Protein AF-A0A427A4W3-F1 (afdb_monomer_lite)

Foldseek 3Di:
DWDQDPQDTWDWDADPVGDIDIDPDADDDPCRVVVVVVCCVVVVDPDDDDDADDDQKDWDWDQHPVGIDIDIDGHDPD

Secondary structure (DSSP, 8-state):
-EEEETTEEEEEEE-TTS-EEEES----STTHHHHHHHHHHHHSS-----PPP-SSEEEEEEEETTEEE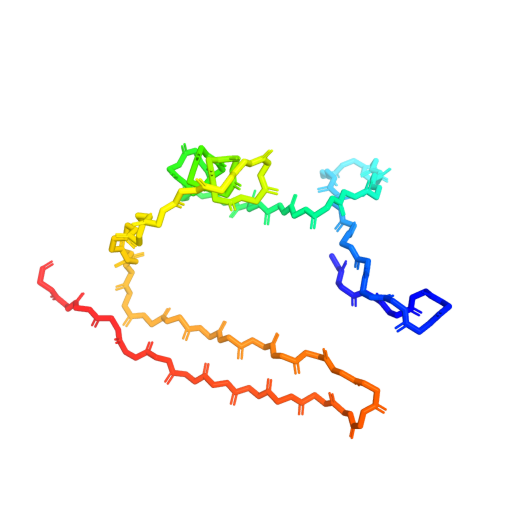EEEEEPP--

Organism: Ensete ventricosum (NCBI:txid4639)

Radius of gyration: 14.39 Å; chains: 1; bounding box: 29×35×39 Å

InterPro domains:
  IPR029055 Nucleophile aminohydrolases, N-terminal [G3DSA:3.60.20.10] (2-78)
  IPR029055 Nucleophile aminohydrolases, N-terminal [SSF56235] (7-78)

pLDDT: mean 74.14, std 12.54, range [41.31, 86.81]

Sequence (78 aa):
MVMFGSGKGCVYTYDAVGSYERVGYSAQGTGAGLIIPVLDNQLKSPSPLLLPAKGDKVEIVVVNASGIRQELMELRKD

Structure (mmCIF, N/CA/C/O backbone):
data_AF-A0A427A4W3-F1
#
_entry.id   AF-A0A427A4W3-F1
#
loop_
_atom_site.group_PDB
_atom_site.id
_atom_site.type_symbol
_atom_site.label_atom_id
_atom_site.label_alt_id
_atom_site.label_comp_id
_atom_site.label_asym_id
_atom_site.label_entity_id
_atom_site.label_seq_id
_atom_site.pdbx_PDB_ins_code
_atom_site.Cartn_x
_atom_site.Cartn_y
_atom_site.Cartn_z
_atom_site.occupancy
_atom_site.B_iso_or_equiv
_atom_site.auth_seq_id
_atom_site.auth_comp_id
_atom_site.auth_asym_id
_atom_site.auth_atom_id
_atom_site.pdbx_PDB_model_num
ATOM 1 N N . MET A 1 1 ? -1.496 -7.095 0.955 1.00 63.91 1 MET A N 1
ATOM 2 C CA . MET A 1 1 ? -2.812 -7.493 1.518 1.00 63.91 1 MET A CA 1
ATOM 3 C C . MET A 1 1 ? -3.215 -6.503 2.603 1.00 63.91 1 MET A C 1
ATOM 5 O O . MET A 1 1 ? -2.377 -6.214 3.453 1.00 63.91 1 MET A O 1
ATOM 9 N N . VAL A 1 2 ? -4.445 -5.976 2.574 1.00 64.62 2 VAL A N 1
ATOM 10 C CA . VAL A 1 2 ? -4.978 -5.102 3.637 1.00 64.62 2 VAL A CA 1
ATOM 11 C C . VAL A 1 2 ? -5.883 -5.932 4.545 1.00 64.62 2 VAL A C 1
ATOM 13 O O . VAL A 1 2 ? -6.834 -6.535 4.061 1.00 64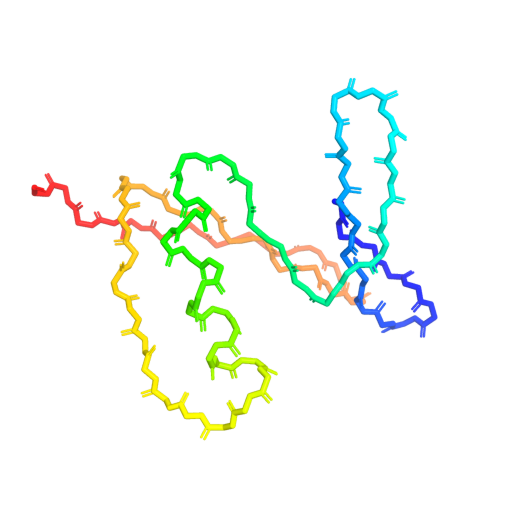.62 2 VAL A O 1
ATOM 16 N N . MET A 1 3 ? -5.582 -5.984 5.844 1.00 62.59 3 MET A N 1
ATOM 17 C CA . MET A 1 3 ? -6.344 -6.751 6.843 1.00 62.59 3 MET A CA 1
ATOM 18 C C . MET A 1 3 ? -6.732 -5.875 8.037 1.00 62.59 3 MET A C 1
ATOM 20 O O . MET A 1 3 ? -6.034 -4.912 8.354 1.00 62.59 3 MET A O 1
ATOM 24 N N . PHE A 1 4 ? -7.803 -6.247 8.743 1.00 59.94 4 PHE A N 1
ATOM 25 C CA . PHE A 1 4 ? -8.169 -5.661 10.037 1.00 59.94 4 PHE A CA 1
ATOM 26 C C . PHE A 1 4 ? -7.562 -6.489 11.165 1.00 59.94 4 PHE A C 1
ATOM 28 O O . PHE A 1 4 ? -8.067 -7.557 11.496 1.00 59.94 4 PHE A O 1
ATOM 35 N N . GLY A 1 5 ? -6.479 -5.999 11.767 1.00 56.72 5 GLY A N 1
ATOM 36 C CA . GLY A 1 5 ? -5.958 -6.537 13.024 1.00 56.72 5 GLY A CA 1
ATOM 37 C C . GLY A 1 5 ? -6.444 -5.667 14.178 1.00 56.72 5 GLY A C 1
ATOM 38 O O . GLY A 1 5 ? -6.194 -4.463 1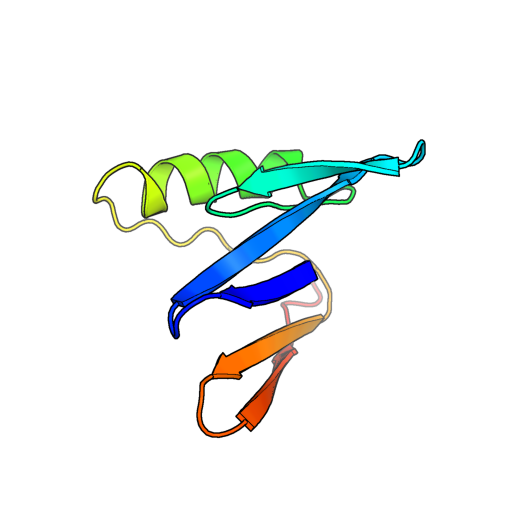4.174 1.00 56.72 5 GLY A O 1
ATOM 39 N N . SER A 1 6 ? -7.157 -6.233 15.154 1.00 67.06 6 SER A N 1
ATOM 40 C CA . SER A 1 6 ? -7.625 -5.503 16.351 1.00 67.06 6 SER A CA 1
ATOM 41 C C . SER A 1 6 ? -8.422 -4.218 16.045 1.00 67.06 6 SER A C 1
ATOM 43 O O . SER A 1 6 ? -8.301 -3.221 16.756 1.00 67.06 6 SER A O 1
ATOM 45 N N . GLY A 1 7 ? -9.193 -4.209 14.949 1.00 70.44 7 GLY A N 1
ATOM 46 C CA . GLY A 1 7 ? -9.970 -3.046 14.493 1.00 70.44 7 GLY A CA 1
ATOM 47 C C . GLY A 1 7 ? -9.162 -1.954 13.777 1.00 70.44 7 GLY A C 1
ATOM 48 O O . GLY A 1 7 ? -9.728 -0.931 13.400 1.00 70.44 7 GLY A O 1
ATOM 49 N N . LYS A 1 8 ? -7.857 -2.156 13.555 1.00 74.62 8 LYS A N 1
ATOM 50 C CA . LYS A 1 8 ? -6.976 -1.236 12.822 1.00 74.62 8 LYS A CA 1
ATOM 51 C C . LYS A 1 8 ? -6.568 -1.836 11.477 1.00 74.62 8 LYS A C 1
ATOM 53 O O . LYS A 1 8 ? -6.317 -3.036 11.376 1.00 74.62 8 LYS A O 1
ATOM 58 N N . GLY A 1 9 ? -6.479 -0.986 10.455 1.00 72.56 9 GLY A N 1
ATOM 59 C CA . GLY A 1 9 ? -5.947 -1.375 9.151 1.00 72.56 9 GLY A CA 1
ATOM 60 C C . GLY A 1 9 ? -4.467 -1.761 9.239 1.00 72.56 9 GLY A C 1
ATOM 61 O O . GLY A 1 9 ? -3.674 -1.102 9.916 1.00 72.56 9 GLY A O 1
ATOM 62 N N . CYS A 1 10 ? -4.098 -2.841 8.559 1.00 78.12 10 CYS A N 1
ATOM 63 C CA . CYS A 1 10 ? -2.736 -3.360 8.459 1.00 78.12 10 CYS A CA 1
ATOM 64 C C . CYS A 1 10 ? -2.403 -3.625 6.990 1.00 78.12 10 CYS A C 1
ATOM 66 O O . CYS A 1 10 ? -3.201 -4.264 6.304 1.00 78.12 10 CYS A O 1
ATOM 68 N N . VAL A 1 11 ? -1.223 -3.201 6.529 1.00 82.00 11 VAL A N 1
ATOM 69 C CA . VAL A 1 11 ? -0.714 -3.512 5.187 1.00 82.00 11 VAL A CA 1
ATOM 70 C C . VAL A 1 11 ? 0.400 -4.551 5.302 1.00 82.00 11 VAL A C 1
ATOM 72 O O . VAL A 1 11 ? 1.317 -4.389 6.103 1.00 82.00 11 VAL A O 1
ATOM 75 N N . TYR A 1 12 ? 0.314 -5.613 4.501 1.00 83.12 12 TYR A N 1
ATOM 76 C CA . TYR A 1 12 ? 1.365 -6.624 4.361 1.00 83.12 12 TYR A CA 1
ATOM 77 C C . TYR A 1 12 ? 1.927 -6.633 2.941 1.00 83.12 12 TYR A C 1
ATOM 79 O O . TYR A 1 12 ? 1.154 -6.736 1.976 1.00 83.12 12 TYR A O 1
ATOM 87 N N . THR A 1 13 ? 3.251 -6.550 2.834 1.00 85.62 13 THR A N 1
ATOM 88 C CA . THR A 1 13 ? 4.018 -6.742 1.599 1.00 85.62 13 THR A CA 1
ATOM 89 C C . THR A 1 13 ? 4.474 -8.189 1.491 1.00 85.62 13 THR A C 1
ATOM 91 O O . THR A 1 13 ? 4.691 -8.850 2.503 1.00 85.62 13 THR A O 1
ATOM 94 N N . TYR A 1 14 ? 4.593 -8.667 0.254 1.00 86.81 14 TYR A N 1
ATOM 95 C CA . TYR A 1 14 ? 5.099 -9.995 -0.075 1.00 86.81 14 TYR A CA 1
ATOM 96 C C . TYR A 1 14 ? 6.125 -9.865 -1.196 1.00 86.81 14 TYR A C 1
ATOM 98 O O . TYR A 1 14 ? 5.902 -9.084 -2.128 1.00 86.81 14 TYR A O 1
ATOM 106 N N . ASP A 1 15 ? 7.221 -10.613 -1.107 1.00 85.06 15 ASP A N 1
ATOM 107 C CA . ASP A 1 15 ? 8.119 -10.840 -2.239 1.00 85.06 15 ASP A CA 1
ATOM 108 C C . ASP A 1 15 ? 7.723 -12.112 -3.017 1.00 85.06 15 ASP A C 1
ATOM 110 O O . ASP A 1 15 ? 6.815 -12.851 -2.629 1.00 85.06 15 ASP A O 1
ATOM 114 N N . ALA A 1 16 ? 8.394 -12.368 -4.143 1.00 79.75 16 ALA A N 1
ATOM 115 C CA . ALA A 1 16 ? 8.112 -13.530 -4.992 1.00 79.75 16 ALA A CA 1
ATOM 116 C C . ALA A 1 16 ? 8.493 -14.881 -4.352 1.00 79.75 16 ALA A C 1
ATOM 118 O O . ALA A 1 16 ? 8.112 -15.929 -4.867 1.00 79.75 16 ALA A O 1
ATOM 119 N N . VAL A 1 17 ? 9.257 -14.862 -3.258 1.00 85.81 17 VAL A N 1
ATOM 120 C CA . VAL A 1 17 ? 9.788 -16.049 -2.571 1.00 85.81 17 VAL A CA 1
ATOM 121 C C . VAL A 1 17 ? 8.941 -16.399 -1.338 1.00 85.81 17 VAL A C 1
ATOM 123 O O . VAL A 1 17 ? 9.033 -17.506 -0.814 1.00 85.81 17 VAL A O 1
ATOM 126 N N . GLY A 1 18 ? 8.059 -15.491 -0.912 1.00 82.00 18 GLY A N 1
ATOM 127 C CA . GLY A 1 18 ? 7.141 -15.672 0.210 1.00 82.00 18 GLY A CA 1
ATOM 128 C C . GLY A 1 18 ? 7.573 -14.968 1.496 1.00 82.00 18 GLY A C 1
ATOM 129 O O . GLY A 1 18 ? 6.939 -15.178 2.533 1.00 82.00 18 GLY A O 1
ATOM 130 N N . SER A 1 19 ? 8.603 -14.119 1.462 1.00 83.50 19 SER A N 1
ATOM 131 C CA . SER A 1 19 ? 8.900 -13.222 2.581 1.00 83.50 19 SER A CA 1
ATOM 132 C C . SER A 1 19 ? 7.757 -12.229 2.734 1.00 83.50 19 SER A C 1
ATOM 134 O O . SER A 1 19 ? 7.274 -11.677 1.743 1.00 83.50 19 SER A O 1
ATOM 136 N N . TYR A 1 20 ? 7.335 -11.991 3.973 1.00 84.38 20 TYR A N 1
ATOM 137 C CA . TYR A 1 20 ? 6.260 -11.058 4.277 1.00 84.38 20 TYR A CA 1
ATOM 138 C C . TYR A 1 20 ? 6.648 -10.111 5.406 1.00 84.38 20 TYR A C 1
ATOM 140 O O . TYR A 1 20 ? 7.314 -10.496 6.365 1.00 84.38 20 TYR A O 1
ATOM 148 N N . GLU A 1 21 ? 6.188 -8.869 5.309 1.00 85.19 21 GLU A N 1
ATOM 149 C CA . GLU A 1 21 ? 6.423 -7.844 6.323 1.00 85.19 21 GLU A CA 1
ATOM 150 C C . GLU A 1 21 ? 5.161 -7.002 6.529 1.00 85.19 21 GLU A C 1
ATOM 152 O O . GLU A 1 21 ? 4.413 -6.730 5.587 1.00 85.19 21 GLU A O 1
ATOM 157 N N . ARG A 1 22 ? 4.905 -6.589 7.779 1.00 81.56 22 ARG A N 1
ATOM 158 C CA . ARG A 1 22 ? 3.841 -5.630 8.096 1.00 81.56 22 ARG A CA 1
ATOM 159 C C . ARG A 1 22 ? 4.386 -4.210 7.986 1.00 81.56 22 ARG A C 1
ATOM 161 O O . ARG A 1 22 ? 5.227 -3.811 8.785 1.00 81.56 22 ARG A O 1
ATOM 168 N N . VAL A 1 23 ? 3.817 -3.422 7.083 1.00 82.00 23 VAL A N 1
ATOM 169 C CA . VAL A 1 23 ? 4.227 -2.040 6.805 1.00 82.00 23 VAL A CA 1
ATOM 170 C C . VAL A 1 23 ? 3.071 -1.052 7.003 1.00 82.00 23 VAL A C 1
ATOM 172 O O . VAL A 1 23 ? 1.905 -1.438 7.100 1.00 82.00 23 VAL A O 1
ATOM 175 N N . GLY A 1 24 ? 3.391 0.242 7.111 1.00 75.12 24 GLY A N 1
ATOM 176 C CA . GLY A 1 24 ? 2.389 1.313 7.247 1.00 75.12 24 GLY A CA 1
ATOM 177 C C . GLY A 1 24 ? 1.700 1.676 5.927 1.00 75.12 24 GLY A C 1
ATOM 178 O O . GLY A 1 24 ? 0.513 1.981 5.909 1.00 75.12 24 GLY A O 1
ATOM 179 N N . TYR A 1 25 ? 2.439 1.602 4.823 1.00 82.75 25 TYR A N 1
ATOM 180 C CA . TYR A 1 25 ? 1.973 1.754 3.447 1.00 82.75 25 TYR A CA 1
ATOM 181 C C . TYR A 1 25 ? 2.977 1.069 2.517 1.00 82.75 25 TYR A C 1
ATOM 183 O O . TYR A 1 25 ? 4.123 0.825 2.895 1.00 82.75 25 TYR A O 1
ATOM 191 N N . SER A 1 26 ? 2.551 0.757 1.298 1.00 86.19 26 SER A N 1
ATOM 192 C CA . SER A 1 26 ? 3.416 0.182 0.268 1.00 86.19 26 SER A CA 1
ATOM 193 C C . SER A 1 26 ? 2.871 0.484 -1.118 1.00 86.19 26 SER A C 1
ATOM 195 O O . SER A 1 26 ? 1.657 0.538 -1.297 1.00 86.19 26 SER A O 1
ATOM 197 N N . ALA A 1 27 ? 3.759 0.565 -2.100 1.00 86.44 27 ALA A N 1
ATOM 198 C CA . ALA A 1 27 ? 3.429 0.550 -3.516 1.00 86.44 27 ALA A CA 1
ATOM 199 C C . ALA A 1 27 ? 4.261 -0.542 -4.201 1.00 86.44 27 ALA A C 1
ATOM 201 O O . ALA A 1 27 ? 5.420 -0.754 -3.847 1.00 86.44 27 ALA A O 1
ATOM 202 N N . GLN A 1 28 ? 3.666 -1.243 -5.163 1.00 85.44 28 GLN A N 1
ATOM 203 C CA . GLN A 1 28 ? 4.319 -2.282 -5.962 1.00 85.44 28 GLN A CA 1
ATOM 204 C C . GLN A 1 28 ? 4.071 -2.020 -7.453 1.00 85.44 28 GLN A C 1
ATOM 206 O O . GLN A 1 28 ? 3.133 -1.312 -7.817 1.00 85.44 28 GLN A O 1
ATOM 211 N N . GLY A 1 29 ? 4.919 -2.586 -8.315 1.00 86.06 29 GLY A N 1
ATOM 212 C CA . GLY A 1 29 ? 4.872 -2.377 -9.764 1.00 86.06 29 GLY A CA 1
ATOM 213 C C . GLY A 1 29 ? 5.764 -1.229 -10.249 1.00 86.06 29 GLY A C 1
ATOM 214 O O . GLY A 1 29 ? 6.549 -0.657 -9.495 1.00 86.06 29 GLY A O 1
ATOM 215 N N . THR A 1 30 ? 5.654 -0.890 -11.532 1.00 84.06 30 THR A N 1
ATOM 216 C CA . THR A 1 30 ? 6.549 0.064 -12.216 1.00 84.06 30 THR A CA 1
ATOM 217 C C . THR A 1 30 ? 6.432 1.500 -11.697 1.00 84.06 30 THR A C 1
ATOM 219 O O . THR A 1 30 ? 7.408 2.243 -11.716 1.00 84.06 30 THR A O 1
ATOM 222 N N . GLY A 1 31 ? 5.264 1.885 -11.173 1.00 83.62 31 GLY A N 1
ATOM 223 C CA . GLY A 1 31 ? 5.035 3.194 -10.554 1.00 83.62 31 GLY A CA 1
ATOM 224 C C . GLY A 1 31 ? 5.533 3.316 -9.109 1.00 83.62 31 GLY A C 1
ATOM 225 O O . GLY A 1 31 ? 5.517 4.416 -8.559 1.00 83.62 31 GLY A O 1
ATOM 226 N N . ALA A 1 32 ? 5.987 2.224 -8.480 1.00 84.81 32 ALA A N 1
ATOM 227 C CA . ALA A 1 32 ? 6.356 2.230 -7.063 1.00 84.81 32 ALA A CA 1
ATOM 228 C C . ALA A 1 32 ? 7.480 3.232 -6.755 1.00 84.81 32 ALA A C 1
ATOM 230 O O . ALA A 1 32 ? 7.380 3.978 -5.786 1.00 84.81 32 ALA A O 1
ATOM 231 N N . GLY A 1 33 ? 8.496 3.327 -7.621 1.00 83.50 33 GLY A N 1
ATOM 232 C CA . GLY A 1 33 ? 9.603 4.275 -7.444 1.00 83.50 33 GLY A CA 1
ATOM 233 C C . GLY A 1 33 ? 9.182 5.749 -7.458 1.00 83.50 33 GLY A C 1
ATOM 234 O O . GLY A 1 33 ? 9.873 6.581 -6.881 1.00 83.50 33 GLY A O 1
ATOM 235 N N . LEU A 1 34 ? 8.039 6.074 -8.071 1.00 86.31 34 LEU A N 1
ATOM 236 C CA . LEU A 1 34 ? 7.491 7.431 -8.087 1.00 86.31 34 LEU A CA 1
ATOM 237 C C . LEU A 1 34 ? 6.582 7.699 -6.889 1.00 86.31 34 LEU A C 1
ATOM 239 O O . LEU A 1 34 ? 6.590 8.806 -6.371 1.00 86.31 34 LEU A O 1
ATOM 243 N N . ILE A 1 35 ? 5.806 6.701 -6.456 1.00 84.56 35 ILE A N 1
ATOM 244 C CA . ILE A 1 35 ? 4.778 6.849 -5.416 1.00 84.56 35 ILE A CA 1
ATOM 245 C C . ILE A 1 35 ? 5.346 6.717 -3.998 1.00 84.56 35 ILE A C 1
ATOM 247 O O . ILE A 1 35 ? 4.906 7.441 -3.107 1.00 84.56 35 ILE A O 1
ATOM 251 N N . ILE A 1 36 ? 6.331 5.842 -3.770 1.00 86.69 36 ILE A N 1
ATOM 252 C CA . ILE A 1 36 ? 6.922 5.640 -2.435 1.00 86.69 36 ILE A CA 1
ATOM 253 C C . ILE A 1 36 ? 7.464 6.953 -1.830 1.00 86.69 36 ILE A C 1
ATOM 255 O O . ILE A 1 36 ? 7.067 7.254 -0.705 1.00 86.69 36 ILE A O 1
ATOM 259 N N . PRO A 1 37 ? 8.241 7.798 -2.547 1.00 84.00 37 PRO A N 1
ATOM 260 C CA . PRO A 1 37 ? 8.708 9.081 -2.005 1.00 84.00 37 PRO A CA 1
ATOM 261 C C . PRO A 1 37 ? 7.577 10.054 -1.632 1.00 84.00 37 PRO A C 1
ATOM 263 O O . PRO A 1 37 ? 7.714 10.851 -0.706 1.00 84.00 37 PRO A O 1
ATOM 266 N N . VAL A 1 38 ? 6.442 9.990 -2.335 1.00 83.00 38 VAL A N 1
ATOM 267 C CA . VAL A 1 38 ? 5.254 10.815 -2.046 1.00 83.00 38 VAL A CA 1
ATOM 268 C C . VAL A 1 38 ? 4.620 10.388 -0.737 1.00 83.00 38 VAL A C 1
ATOM 270 O O . VAL A 1 38 ? 4.329 11.224 0.114 1.00 83.00 38 VAL A O 1
ATOM 273 N N . LEU A 1 39 ? 4.422 9.079 -0.579 1.00 80.75 39 LEU A N 1
ATOM 274 C CA . LEU A 1 39 ? 3.862 8.495 0.632 1.00 80.75 39 LEU A CA 1
ATOM 275 C C . LEU A 1 39 ? 4.791 8.729 1.826 1.00 80.75 39 LEU A C 1
ATOM 277 O O . LEU A 1 39 ? 4.311 9.072 2.905 1.00 80.75 39 LEU A O 1
ATOM 281 N N . ASP A 1 40 ? 6.108 8.623 1.624 1.00 81.38 40 ASP A N 1
ATOM 282 C CA . ASP A 1 40 ? 7.111 9.000 2.619 1.00 81.38 40 ASP A CA 1
ATOM 283 C C . ASP A 1 40 ? 6.910 10.447 3.071 1.00 81.38 40 ASP A C 1
ATOM 285 O O . ASP A 1 40 ? 6.772 10.700 4.266 1.00 81.38 40 ASP A O 1
ATOM 289 N N . ASN A 1 41 ? 6.805 11.385 2.131 1.00 75.81 41 ASN A N 1
ATOM 290 C CA . ASN A 1 41 ? 6.656 12.800 2.455 1.00 75.81 41 ASN A CA 1
ATOM 291 C C . ASN A 1 41 ? 5.298 13.159 3.086 1.00 75.81 41 ASN A C 1
ATOM 293 O O . ASN A 1 41 ? 5.240 14.043 3.930 1.00 75.81 41 ASN A O 1
ATOM 297 N N . GLN A 1 42 ? 4.205 12.504 2.686 1.00 72.06 42 GLN A N 1
ATOM 298 C CA . GLN A 1 42 ? 2.853 12.831 3.162 1.00 72.06 42 GLN A CA 1
ATOM 299 C C . GLN A 1 42 ? 2.480 12.144 4.480 1.00 72.06 42 GLN A C 1
ATOM 301 O O . GLN A 1 42 ? 1.682 12.677 5.250 1.00 72.06 42 GLN A O 1
ATOM 306 N N . LEU A 1 43 ? 2.996 10.935 4.719 1.00 72.25 43 LEU A N 1
ATOM 307 C CA . LEU A 1 43 ? 2.573 10.094 5.841 1.00 72.25 43 LEU A CA 1
ATOM 308 C C . LEU A 1 43 ? 3.617 10.018 6.960 1.00 72.25 43 LEU A C 1
ATOM 310 O O . LEU A 1 43 ? 3.254 9.663 8.080 1.00 72.25 43 LEU A O 1
ATOM 314 N N . LYS A 1 44 ? 4.896 10.343 6.698 1.00 66.50 44 LYS A N 1
ATOM 315 C CA . LYS A 1 44 ? 5.936 10.413 7.748 1.00 66.50 44 LYS A CA 1
ATOM 316 C C . LYS A 1 44 ? 6.144 11.825 8.315 1.00 66.50 44 LYS A C 1
ATOM 318 O O . LYS A 1 44 ? 6.726 11.940 9.390 1.00 66.50 44 LYS A O 1
ATOM 323 N N . SER A 1 45 ? 5.652 12.886 7.674 1.00 47.19 45 SER A N 1
ATOM 324 C CA . SER A 1 45 ? 5.643 14.256 8.217 1.00 47.19 45 SER A CA 1
ATOM 325 C C . SER A 1 45 ? 4.507 15.088 7.592 1.00 47.19 45 SER A C 1
ATOM 327 O O . SER A 1 45 ? 4.016 14.747 6.518 1.00 47.19 45 SER A O 1
ATOM 329 N N . PRO A 1 46 ? 4.014 16.153 8.252 1.00 41.31 46 PRO A N 1
ATOM 330 C CA . PRO A 1 46 ? 2.870 16.901 7.747 1.00 41.31 46 PRO A CA 1
ATOM 331 C C . PRO A 1 46 ? 3.316 17.858 6.639 1.00 41.31 46 PRO A C 1
ATOM 333 O O . PRO A 1 46 ? 3.810 18.948 6.918 1.00 41.31 46 PRO A O 1
ATOM 336 N N . SER A 1 47 ? 3.117 17.493 5.372 1.00 42.44 47 SER A N 1
ATOM 337 C CA . SER A 1 47 ? 3.066 18.500 4.307 1.00 42.44 47 SER A CA 1
ATOM 338 C C . SER A 1 47 ? 2.149 18.111 3.133 1.00 42.44 47 SER A C 1
ATOM 340 O O . SER A 1 47 ? 2.016 16.928 2.813 1.00 42.44 47 SER A O 1
ATOM 342 N N . PRO A 1 48 ? 1.472 19.093 2.495 1.00 48.84 48 PRO A N 1
ATOM 343 C CA . PRO A 1 48 ? 0.294 18.865 1.668 1.00 48.84 48 PRO A CA 1
ATOM 344 C C . PRO A 1 48 ? 0.649 18.977 0.183 1.00 48.84 48 PRO A C 1
ATOM 346 O O . PRO A 1 48 ? 0.422 20.015 -0.429 1.00 48.84 48 PRO A O 1
ATOM 349 N N . LEU A 1 49 ? 1.236 17.948 -0.422 1.00 45.88 49 LEU A N 1
ATOM 350 C CA . LEU A 1 49 ? 1.495 17.981 -1.867 1.00 45.88 49 LEU A CA 1
ATOM 351 C C . LEU A 1 49 ? 1.028 16.697 -2.539 1.00 45.88 49 LEU A C 1
ATOM 353 O O . LEU A 1 49 ? 1.722 15.684 -2.551 1.00 45.88 49 LEU A O 1
ATOM 357 N N . LEU A 1 50 ? -0.192 16.778 -3.072 1.00 47.72 50 LEU A N 1
ATOM 358 C CA . LEU A 1 50 ? -0.790 15.858 -4.034 1.00 47.72 50 LEU A CA 1
ATOM 359 C C . LEU A 1 50 ? 0.036 15.877 -5.324 1.00 47.72 50 LEU A C 1
ATOM 361 O O . LEU A 1 50 ? 0.082 16.888 -6.023 1.00 47.72 50 LEU A O 1
ATOM 365 N N . LEU A 1 51 ? 0.675 14.755 -5.643 1.00 47.66 51 LEU A N 1
ATOM 366 C CA . LEU A 1 51 ? 1.236 14.523 -6.971 1.00 47.66 51 LEU A CA 1
ATOM 367 C C . LEU A 1 51 ? 0.154 13.940 -7.895 1.00 47.66 51 LEU A C 1
ATOM 369 O O . LEU A 1 51 ? -0.719 13.208 -7.423 1.00 47.66 51 LEU A O 1
ATOM 373 N N . PRO A 1 52 ? 0.186 14.256 -9.201 1.00 50.22 52 PRO A N 1
ATOM 374 C CA . PRO A 1 52 ? -0.808 13.764 -10.145 1.00 50.22 52 PRO A CA 1
ATOM 375 C C . PRO A 1 52 ? -0.648 12.254 -10.367 1.00 50.22 52 PRO A C 1
ATOM 377 O O . PRO A 1 52 ? 0.450 11.761 -10.630 1.00 50.22 52 PRO A O 1
ATOM 380 N N . ALA A 1 53 ? -1.758 11.520 -10.277 1.00 52.66 53 ALA A N 1
ATOM 381 C CA . ALA A 1 53 ? -1.819 10.104 -10.626 1.00 52.66 53 ALA A CA 1
ATOM 382 C C . ALA A 1 53 ? -1.604 9.908 -12.141 1.00 52.66 53 ALA A C 1
ATOM 384 O O . ALA A 1 53 ? -2.123 10.680 -12.947 1.00 52.66 53 ALA A O 1
ATOM 385 N N . LYS A 1 54 ? -0.838 8.878 -12.525 1.00 53.00 54 LYS A N 1
ATOM 386 C CA . LYS A 1 54 ? -0.492 8.555 -13.920 1.00 53.00 54 LYS A CA 1
ATOM 387 C C . LYS A 1 54 ? -0.984 7.142 -14.260 1.00 53.00 54 LYS A C 1
ATOM 389 O O . LYS A 1 54 ? -0.683 6.210 -13.518 1.00 53.00 54 LYS A O 1
ATOM 394 N N . GLY A 1 55 ? -1.735 6.995 -15.350 1.00 58.06 55 GLY A N 1
ATOM 395 C CA . GLY A 1 55 ? -2.419 5.759 -15.769 1.00 58.06 55 GLY A CA 1
ATOM 396 C C . GLY A 1 55 ? -3.749 6.081 -16.463 1.00 58.06 55 GLY A C 1
ATOM 397 O O . GLY A 1 55 ? -4.065 7.253 -16.594 1.00 58.06 55 GLY A O 1
ATOM 398 N N . ASP A 1 56 ? -4.528 5.076 -16.874 1.00 65.81 56 ASP A N 1
ATOM 399 C CA . ASP A 1 56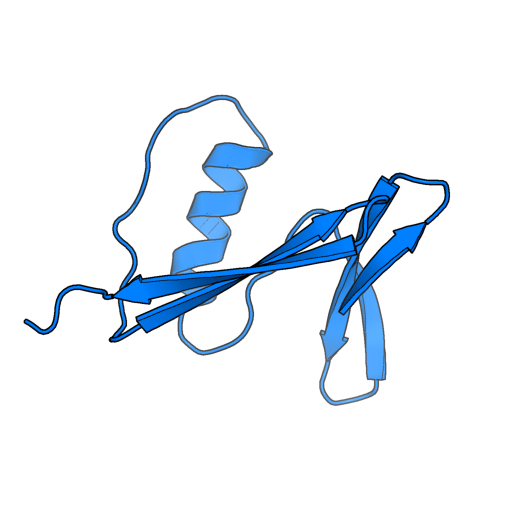 ? -5.842 5.289 -17.520 1.00 65.81 56 ASP A CA 1
ATOM 400 C C . ASP A 1 56 ? -7.005 5.319 -16.518 1.00 65.81 56 ASP A C 1
ATOM 402 O O . ASP A 1 56 ? -7.959 6.087 -16.660 1.00 65.81 56 ASP A O 1
ATOM 406 N N . LYS A 1 57 ? -6.942 4.462 -15.494 1.00 65.62 57 LYS A N 1
ATOM 407 C CA . LYS A 1 57 ? -7.950 4.331 -14.437 1.00 65.62 57 LYS A CA 1
ATOM 408 C C . LYS A 1 57 ? -7.281 3.899 -13.138 1.00 65.62 57 LYS A C 1
ATOM 410 O O . LYS A 1 57 ? -6.378 3.064 -13.164 1.00 65.62 57 LYS A O 1
ATOM 415 N N . VAL A 1 58 ? -7.745 4.437 -12.014 1.00 69.75 58 VAL A N 1
ATOM 416 C CA . VAL A 1 58 ? -7.394 3.946 -10.674 1.00 69.75 58 VAL A CA 1
ATOM 417 C C . VAL A 1 58 ? -8.640 3.351 -10.050 1.00 69.75 58 VAL A C 1
ATOM 419 O O . VAL A 1 58 ? -9.677 4.007 -9.978 1.00 69.75 58 VAL A O 1
ATOM 422 N N . GLU A 1 59 ? -8.529 2.114 -9.585 1.00 70.81 59 GLU A N 1
ATOM 423 C CA . GLU A 1 59 ? -9.536 1.496 -8.734 1.00 70.81 59 GLU A CA 1
ATOM 424 C C . GLU A 1 59 ? -9.114 1.666 -7.271 1.00 70.81 59 GLU A C 1
ATOM 426 O O . GLU A 1 59 ? -8.042 1.218 -6.859 1.00 70.81 59 GLU A O 1
ATOM 431 N N . ILE A 1 60 ? -9.945 2.347 -6.488 1.00 78.69 60 ILE A N 1
ATOM 432 C CA . ILE A 1 60 ? -9.716 2.612 -5.072 1.00 78.69 60 ILE A CA 1
ATOM 433 C C . ILE A 1 60 ? -10.646 1.708 -4.274 1.00 78.69 60 ILE A C 1
ATOM 435 O O . ILE A 1 60 ? -11.864 1.854 -4.321 1.00 78.69 60 ILE A O 1
ATOM 439 N N . VAL A 1 61 ? -10.069 0.785 -3.507 1.00 76.81 61 VAL A N 1
ATOM 440 C CA . VAL A 1 61 ? -10.827 -0.103 -2.620 1.00 76.81 61 VAL A CA 1
ATOM 441 C C . VAL A 1 61 ? -10.657 0.361 -1.177 1.00 76.81 61 VAL A C 1
ATOM 443 O O . VAL A 1 61 ? -9.585 0.234 -0.587 1.00 76.81 61 VAL A O 1
ATOM 446 N N . VAL A 1 62 ? -11.728 0.893 -0.595 1.00 80.19 62 VAL A N 1
ATOM 447 C CA . VAL A 1 62 ? -11.797 1.287 0.812 1.00 80.19 62 VAL A CA 1
ATOM 448 C C . VAL A 1 62 ? -12.376 0.134 1.614 1.00 80.19 62 VAL A C 1
ATOM 450 O O . VAL A 1 62 ? -13.542 -0.229 1.466 1.00 80.19 62 VAL A O 1
ATOM 453 N N . VAL A 1 63 ? -11.568 -0.420 2.506 1.00 79.56 63 VAL A N 1
ATOM 454 C CA . VAL A 1 63 ? -12.004 -1.457 3.441 1.00 79.56 63 VAL A CA 1
ATOM 455 C C . VAL A 1 63 ? -12.234 -0.793 4.799 1.00 79.56 63 VAL 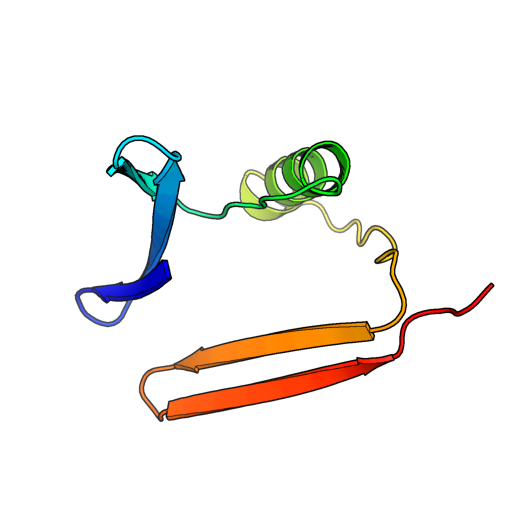A C 1
ATOM 457 O O . VAL A 1 63 ? -11.389 -0.018 5.250 1.00 79.56 63 VAL A O 1
ATOM 460 N N . ASN A 1 64 ? -13.369 -1.053 5.454 1.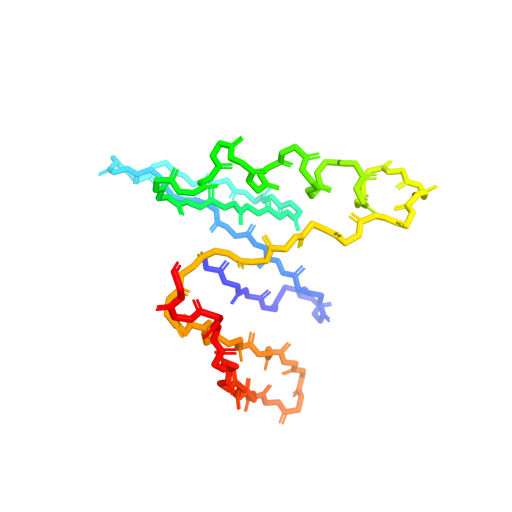00 78.00 64 ASN A N 1
ATOM 461 C CA . ASN A 1 64 ? -13.675 -0.588 6.812 1.00 78.00 64 ASN A CA 1
ATOM 462 C C . ASN A 1 64 ? -14.470 -1.647 7.604 1.00 78.00 64 ASN A C 1
ATOM 464 O O . ASN A 1 64 ? -14.841 -2.689 7.069 1.00 78.00 64 ASN A O 1
ATOM 468 N N . ALA A 1 65 ? -14.741 -1.386 8.887 1.00 74.19 65 ALA A N 1
ATOM 469 C CA . ALA A 1 65 ? -15.485 -2.315 9.747 1.00 74.19 65 ALA A CA 1
ATOM 470 C C . ALA A 1 65 ? -16.936 -2.566 9.284 1.00 74.19 65 ALA A C 1
ATOM 472 O O . ALA A 1 65 ? -17.513 -3.600 9.606 1.00 74.19 65 ALA A O 1
ATOM 473 N N . SER A 1 66 ? -17.514 -1.638 8.521 1.00 79.94 66 SER A N 1
ATOM 474 C CA . SER A 1 66 ? -18.863 -1.730 7.960 1.00 79.94 66 SER A CA 1
ATOM 475 C C . SER A 1 66 ? -18.905 -2.436 6.598 1.00 79.94 66 SER A C 1
ATOM 477 O O . SER A 1 66 ? -19.996 -2.664 6.079 1.00 79.94 66 SER A O 1
ATOM 479 N N . GLY A 1 67 ? -17.753 -2.758 5.995 1.00 77.88 67 GLY A N 1
ATOM 480 C CA . GLY A 1 67 ? -17.654 -3.468 4.720 1.00 77.88 67 GLY A CA 1
ATOM 481 C C . GLY A 1 67 ? -16.607 -2.903 3.754 1.00 77.88 67 GLY A C 1
ATOM 482 O O . GLY A 1 67 ? -15.703 -2.154 4.127 1.00 77.88 67 GLY A O 1
ATOM 483 N N . ILE A 1 68 ? -16.735 -3.290 2.484 1.00 84.44 68 ILE A N 1
ATOM 484 C CA . ILE A 1 68 ? -15.826 -2.925 1.389 1.00 84.44 68 ILE A CA 1
ATOM 485 C C . ILE A 1 68 ? -16.546 -1.958 0.446 1.00 84.44 68 ILE A C 1
ATOM 487 O O . ILE A 1 68 ? -17.701 -2.189 0.090 1.00 84.44 68 ILE A O 1
ATOM 491 N N . ARG A 1 69 ? -15.876 -0.880 0.032 1.00 83.94 69 ARG A N 1
ATOM 492 C CA . ARG A 1 69 ? -16.352 0.068 -0.984 1.00 83.94 69 ARG A CA 1
ATOM 493 C C . ARG A 1 69 ? -15.312 0.202 -2.087 1.00 83.94 69 ARG A C 1
ATOM 495 O O . ARG A 1 69 ? -14.127 0.279 -1.789 1.00 83.94 69 ARG A O 1
ATOM 502 N N . GLN A 1 70 ? -15.757 0.244 -3.336 1.00 81.75 70 GLN A N 1
ATOM 503 C CA . GLN A 1 70 ? -14.896 0.435 -4.503 1.00 81.75 70 GLN A CA 1
ATOM 504 C C . GLN A 1 70 ? -15.291 1.731 -5.207 1.00 81.75 70 GLN A C 1
ATOM 506 O O . GLN A 1 70 ? -16.477 1.981 -5.418 1.00 81.75 70 GLN A O 1
ATOM 511 N N . GLU A 1 71 ? -14.305 2.544 -5.563 1.00 82.81 71 GLU A N 1
ATOM 512 C CA . GLU A 1 71 ? -14.476 3.778 -6.320 1.00 82.81 71 GLU A CA 1
ATOM 513 C C . GLU A 1 71 ? -13.527 3.760 -7.519 1.00 82.81 71 GLU A C 1
ATOM 515 O O . GLU A 1 71 ? -12.328 3.521 -7.374 1.00 82.81 71 GLU A O 1
ATOM 520 N N . LEU A 1 72 ? -14.071 3.971 -8.717 1.00 80.12 72 LEU A N 1
ATOM 521 C CA . LEU A 1 72 ? -13.300 4.014 -9.953 1.00 80.12 72 LEU A CA 1
ATOM 522 C C . LEU A 1 72 ? -13.105 5.470 -10.363 1.00 80.12 72 LEU A C 1
ATOM 524 O O . LEU A 1 72 ? -14.079 6.177 -10.618 1.00 80.12 72 LEU A O 1
ATOM 528 N N . MET A 1 73 ? -11.852 5.886 -10.490 1.00 81.88 73 MET A N 1
ATOM 529 C CA . MET A 1 73 ? -11.499 7.210 -10.980 1.00 81.88 73 MET A CA 1
ATOM 530 C C . MET A 1 73 ? -10.887 7.096 -12.374 1.00 81.88 73 MET A C 1
ATOM 532 O O . MET A 1 73 ? -9.921 6.357 -12.582 1.00 81.88 73 MET A O 1
ATOM 536 N N . GLU A 1 74 ? -11.445 7.831 -13.336 1.00 81.62 74 GLU A N 1
ATOM 537 C CA . GLU A 1 74 ? -10.814 7.982 -14.644 1.00 81.62 74 GLU A CA 1
ATOM 538 C C . GLU A 1 74 ? -9.623 8.931 -14.532 1.00 81.62 74 GLU A C 1
ATOM 540 O O . GLU A 1 74 ? -9.709 10.000 -13.923 1.00 81.62 74 GLU A O 1
ATOM 545 N N . LEU A 1 75 ? -8.504 8.526 -15.117 1.00 79.38 75 LEU A N 1
ATOM 546 C CA . LEU A 1 75 ? -7.317 9.352 -15.207 1.00 79.38 75 LEU A CA 1
ATOM 547 C C . LEU A 1 75 ? -7.249 10.039 -16.571 1.00 79.38 75 LEU A C 1
ATOM 549 O O . LEU A 1 75 ? -7.989 9.729 -17.510 1.00 79.38 75 LEU A O 1
ATOM 553 N N . ARG A 1 76 ? -6.358 11.025 -16.657 1.00 83.44 76 ARG A N 1
ATOM 554 C CA . ARG A 1 76 ? -6.128 11.784 -17.881 1.00 83.44 76 ARG A CA 1
ATOM 555 C C . ARG A 1 76 ? -5.517 10.859 -18.946 1.00 83.44 76 ARG A C 1
ATOM 557 O O . ARG A 1 76 ? -4.579 10.131 -18.648 1.00 83.44 76 ARG A O 1
ATOM 564 N N . LYS A 1 77 ? -6.087 10.875 -20.156 1.00 73.88 77 LYS A N 1
ATOM 565 C CA . LYS A 1 77 ? -5.749 9.972 -21.279 1.00 73.88 77 LYS A CA 1
ATOM 566 C C . LYS A 1 77 ? -4.754 10.580 -22.278 1.00 73.88 77 LYS A C 1
ATOM 568 O O . LYS A 1 77 ? -4.746 10.182 -23.440 1.00 73.88 77 LYS A O 1
ATOM 573 N N . ASP A 1 78 ? -4.032 11.616 -21.873 1.00 68.50 78 ASP A N 1
ATOM 574 C CA . ASP A 1 78 ? -3.186 12.423 -22.754 1.00 68.50 78 ASP A CA 1
ATOM 575 C C . ASP A 1 78 ? -1.728 11.959 -22.821 1.00 68.50 78 ASP A C 1
ATOM 577 O O . ASP A 1 78 ? -1.176 11.516 -21.788 1.00 68.50 78 ASP A O 1
#